Protein AF-A0A175VQJ8-F1 (afdb_monomer_lite)

Foldseek 3Di:
DADADADDDDDPDDPVVVVPDPDDCPPVCVPPDPPDDDDDDQQLDCVVCVVVVVVCCVVPVDPDDYGYGYPPRPVVVDDPVNVVVVVVVVVVVVVVD

Sequence (97 aa):
MLRSISESHIPVRTFADILSTGRTATKILVALIVETIVHRNAGGNIRHALRDILMLDRAFELNEIAIIHHTDCGTLTSTDLQIRTHIKARVNKAHRG

InterPro domains:
  IPR036874 Carbonic anhydrase superfamily [G3DSA:3.40.1050.10] (23-97)
  IPR036874 Carbonic anhydrase superfamily [SSF53056] (35-86)

Secondary structure (DSSP, 8-state):
--------------TTTTTS--SS-TTS-TTS---------GGG-HHHHHHHHHHHHHHH----------SS-HHHH--HHHHHHHHHHHHHHHTT-

Radius of gyration: 18.95 Å; chains: 1; bounding box: 48×32×52 Å

Structure (mmCIF, N/CA/C/O backbone):
data_AF-A0A175VQJ8-F1
#
_entry.id   AF-A0A175VQJ8-F1
#
loop_
_atom_site.group_PDB
_atom_site.id
_atom_site.type_symbol
_atom_site.label_atom_id
_atom_site.label_alt_id
_atom_site.label_comp_id
_atom_site.label_asym_id
_atom_site.label_entity_id
_atom_site.label_seq_id
_atom_site.pdbx_PDB_ins_code
_atom_site.Cartn_x
_atom_site.Cartn_y
_atom_site.Cartn_z
_atom_site.occupancy
_atom_site.B_iso_or_equiv
_atom_site.auth_seq_id
_atom_site.auth_comp_id
_atom_site.auth_asym_id
_atom_site.auth_atom_id
_atom_site.pdbx_PDB_model_num
ATOM 1 N N . MET A 1 1 ? -7.972 1.097 17.544 1.00 34.56 1 MET A N 1
ATOM 2 C CA . MET A 1 1 ? -7.619 -0.339 17.452 1.00 34.56 1 MET A CA 1
ATOM 3 C C . MET A 1 1 ? -7.551 -0.700 15.971 1.00 34.56 1 MET A C 1
ATOM 5 O O . MET A 1 1 ? -8.593 -0.812 15.350 1.00 34.56 1 MET A O 1
ATOM 9 N N . LEU A 1 2 ? -6.362 -0.771 15.360 1.00 34.62 2 LEU A N 1
ATOM 10 C CA . LEU A 1 2 ? -6.238 -1.056 13.920 1.00 34.62 2 LEU A CA 1
ATOM 11 C C . LEU A 1 2 ? -6.467 -2.554 13.672 1.00 34.62 2 LEU A C 1
ATOM 13 O O . LEU A 1 2 ? -5.632 -3.375 14.047 1.00 34.62 2 LEU A O 1
ATOM 17 N N . ARG A 1 3 ? -7.602 -2.916 13.066 1.00 35.38 3 ARG A N 1
ATOM 18 C CA . ARG A 1 3 ? -7.857 -4.272 12.562 1.00 35.38 3 ARG A CA 1
ATOM 19 C C . ARG A 1 3 ? -7.497 -4.309 11.076 1.00 35.38 3 ARG A C 1
ATOM 21 O O . ARG A 1 3 ? -8.143 -3.657 10.266 1.00 35.38 3 ARG A O 1
ATOM 28 N N . SER A 1 4 ? -6.446 -5.053 10.738 1.00 33.59 4 SER A N 1
ATOM 29 C CA . SER A 1 4 ? -6.100 -5.380 9.352 1.00 33.59 4 SER A CA 1
ATOM 30 C C . SER A 1 4 ? -7.044 -6.480 8.869 1.00 33.59 4 SER A C 1
ATOM 32 O O . SER A 1 4 ? -7.017 -7.587 9.407 1.00 33.59 4 SER A O 1
ATOM 34 N N . ILE A 1 5 ? -7.907 -6.168 7.903 1.00 45.00 5 ILE A N 1
ATOM 35 C CA . ILE A 1 5 ? -8.759 -7.149 7.222 1.00 45.00 5 ILE A CA 1
ATOM 36 C C . ILE A 1 5 ? -8.142 -7.363 5.838 1.00 45.00 5 ILE A C 1
ATOM 38 O O . ILE A 1 5 ? -8.305 -6.546 4.934 1.00 45.00 5 ILE A O 1
ATOM 42 N N . SER A 1 6 ? -7.362 -8.436 5.721 1.00 37.72 6 SER A N 1
ATOM 43 C CA . SER A 1 6 ? -6.854 -8.976 4.458 1.00 37.72 6 SER A CA 1
ATOM 44 C C . SER A 1 6 ? -7.937 -9.858 3.831 1.00 37.72 6 SER A C 1
ATOM 46 O O . SER A 1 6 ? -8.608 -10.586 4.553 1.00 37.72 6 SER A O 1
ATOM 48 N N . GLU A 1 7 ? -8.057 -9.812 2.502 1.00 38.12 7 GLU A N 1
ATOM 49 C CA . GLU A 1 7 ? -8.815 -10.742 1.643 1.00 38.12 7 GLU A CA 1
ATOM 50 C C . GLU A 1 7 ? -10.338 -10.555 1.543 1.00 38.12 7 GLU A C 1
ATOM 52 O O . GLU A 1 7 ? -11.141 -11.118 2.279 1.00 38.12 7 GLU A O 1
ATOM 57 N N . SER A 1 8 ? -10.763 -9.839 0.504 1.00 39.88 8 SER A N 1
ATOM 58 C CA . SER A 1 8 ? -11.647 -10.365 -0.552 1.00 39.88 8 SER A CA 1
ATOM 59 C C . SER A 1 8 ? -12.032 -9.220 -1.487 1.00 39.88 8 SER A C 1
ATOM 61 O O . SER A 1 8 ? -12.142 -8.066 -1.086 1.00 39.88 8 SER A O 1
ATOM 63 N N . HIS A 1 9 ? -12.166 -9.520 -2.773 1.00 43.66 9 HIS A N 1
ATOM 64 C CA . HIS A 1 9 ? -12.573 -8.559 -3.789 1.00 43.66 9 HIS A CA 1
ATOM 65 C C . HIS A 1 9 ? -13.979 -8.033 -3.466 1.00 43.66 9 HIS A C 1
ATOM 67 O O . HIS A 1 9 ? -14.965 -8.705 -3.757 1.00 43.66 9 HIS A O 1
ATOM 73 N N . ILE A 1 10 ? -14.083 -6.845 -2.866 1.00 51.12 10 ILE A N 1
ATOM 74 C CA . ILE A 1 10 ? -15.367 -6.173 -2.653 1.00 51.12 10 ILE A CA 1
ATOM 75 C C . ILE A 1 10 ? -15.660 -5.343 -3.912 1.00 51.12 10 ILE A C 1
ATOM 77 O O . ILE A 1 10 ? -15.022 -4.302 -4.109 1.00 51.12 10 ILE A O 1
ATOM 81 N N . PRO A 1 11 ? -16.589 -5.757 -4.796 1.00 45.44 11 PRO A N 1
ATOM 82 C CA . PRO A 1 11 ? -17.068 -4.869 -5.843 1.00 45.44 11 PRO A CA 1
ATOM 83 C C . PRO A 1 11 ? -17.766 -3.679 -5.177 1.00 45.44 11 PRO A C 1
ATOM 85 O O . PRO A 1 11 ? -18.725 -3.850 -4.424 1.00 45.44 11 PRO A O 1
ATOM 88 N N . VAL A 1 12 ? -17.275 -2.466 -5.440 1.00 45.53 12 VAL A N 1
ATOM 89 C CA . VAL A 1 12 ? -17.923 -1.230 -4.989 1.00 45.53 12 VAL A CA 1
ATOM 90 C C . VAL A 1 12 ? -19.229 -1.098 -5.763 1.00 45.53 12 VAL A C 1
ATOM 92 O O . VAL A 1 12 ? -19.225 -0.682 -6.919 1.00 45.53 12 VAL A O 1
ATOM 95 N N . ARG A 1 13 ? -20.341 -1.496 -5.145 1.00 42.72 13 ARG A N 1
ATOM 96 C CA . ARG A 1 13 ? -21.675 -1.206 -5.669 1.00 42.72 13 ARG A CA 1
ATOM 97 C C . ARG A 1 13 ? -21.950 0.275 -5.449 1.00 42.72 13 ARG A C 1
ATOM 99 O O . ARG A 1 13 ? -21.914 0.758 -4.319 1.00 42.72 13 ARG A O 1
ATOM 106 N N . THR A 1 14 ? -22.192 0.999 -6.532 1.00 40.78 14 THR A N 1
ATOM 107 C CA . THR A 1 14 ? -22.713 2.368 -6.490 1.00 40.78 14 THR A CA 1
ATOM 108 C C . THR A 1 14 ? -24.107 2.365 -5.854 1.00 40.78 1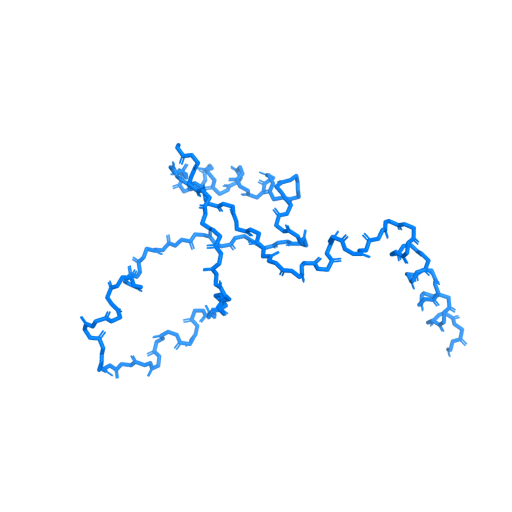4 THR A C 1
ATOM 110 O O . THR A 1 14 ? -24.844 1.391 -5.996 1.00 40.78 14 THR A O 1
ATOM 113 N N . PHE A 1 15 ? -24.486 3.461 -5.184 1.00 39.22 15 PHE A N 1
ATOM 114 C CA . PHE A 1 15 ? -25.764 3.643 -4.463 1.00 39.22 15 PHE A CA 1
ATOM 115 C C . PHE A 1 15 ? -27.013 3.183 -5.256 1.00 39.22 15 PHE A C 1
ATOM 117 O O . PHE A 1 15 ? -28.010 2.774 -4.670 1.00 39.22 15 PHE A O 1
ATOM 124 N N . ALA A 1 16 ? -26.945 3.199 -6.593 1.00 39.59 16 ALA A N 1
ATOM 125 C CA . ALA A 1 16 ? -28.014 2.783 -7.498 1.00 39.59 16 ALA A CA 1
ATOM 126 C C . ALA A 1 16 ? -28.287 1.262 -7.539 1.00 39.59 16 ALA A C 1
ATOM 128 O O . ALA A 1 16 ? -29.431 0.866 -7.753 1.00 39.59 16 ALA A O 1
ATOM 129 N N . ASP A 1 17 ? -27.296 0.396 -7.297 1.00 43.50 17 ASP A N 1
ATOM 130 C CA . ASP A 1 17 ? -27.475 -1.060 -7.459 1.00 43.50 17 ASP A CA 1
ATOM 131 C C . ASP A 1 17 ? -28.235 -1.701 -6.284 1.00 43.50 17 ASP A C 1
ATOM 133 O O . ASP A 1 17 ? -28.866 -2.748 -6.432 1.00 43.50 17 ASP A O 1
ATOM 137 N N . ILE A 1 18 ? -28.198 -1.059 -5.114 1.00 48.97 18 ILE A N 1
ATOM 138 C CA . ILE A 1 18 ? -28.687 -1.602 -3.837 1.00 48.97 18 ILE A CA 1
ATOM 139 C C . ILE A 1 18 ? -30.220 -1.526 -3.722 1.00 48.97 18 ILE A C 1
ATOM 141 O O . ILE A 1 18 ? -30.830 -2.365 -3.062 1.00 48.97 18 ILE A O 1
ATOM 145 N N . LEU A 1 19 ? -30.870 -0.581 -4.408 1.00 45.81 19 LEU A N 1
ATOM 146 C CA . LEU A 1 19 ? -32.326 -0.390 -4.328 1.00 45.81 19 LEU A CA 1
ATOM 147 C C . LEU A 1 19 ? -33.136 -1.389 -5.178 1.00 45.81 19 LEU A C 1
ATOM 149 O O . LEU A 1 19 ? -34.343 -1.514 -4.982 1.00 45.81 19 LEU A O 1
ATOM 153 N N . SER A 1 20 ? -32.501 -2.119 -6.103 1.00 50.78 20 SER A N 1
ATOM 154 C CA . SER A 1 20 ? -33.208 -2.982 -7.068 1.00 50.78 20 SER A CA 1
ATOM 155 C C . SER A 1 20 ? -33.451 -4.421 -6.591 1.00 50.78 20 SER A C 1
ATOM 157 O O . SER A 1 20 ? -34.378 -5.081 -7.057 1.00 50.78 20 SER A O 1
ATOM 159 N N . THR A 1 21 ? -32.676 -4.921 -5.627 1.00 54.75 21 THR A N 1
ATOM 160 C CA . THR A 1 21 ? -32.765 -6.310 -5.147 1.00 54.75 21 THR A CA 1
ATOM 161 C C . THR A 1 21 ? -33.596 -6.412 -3.870 1.00 54.75 21 THR A C 1
ATOM 163 O O . THR A 1 21 ? -33.111 -6.777 -2.800 1.00 54.75 21 THR A O 1
ATOM 166 N N . GLY A 1 22 ? -34.875 -6.060 -3.981 1.00 44.34 22 GLY A N 1
ATOM 167 C CA . GLY A 1 22 ? -35.865 -6.322 -2.946 1.00 44.34 22 GLY A CA 1
ATOM 168 C C . GLY A 1 22 ? -36.253 -7.802 -2.919 1.00 44.34 22 GLY A C 1
ATOM 169 O O . GLY A 1 22 ? -36.711 -8.331 -3.927 1.00 44.34 22 GLY A O 1
ATOM 170 N N . ARG A 1 23 ? -36.188 -8.402 -1.720 1.00 47.41 23 ARG A N 1
ATOM 171 C CA . ARG A 1 23 ? -36.690 -9.740 -1.326 1.00 47.41 23 ARG A CA 1
ATOM 172 C C . ARG A 1 23 ? -35.669 -10.876 -1.560 1.00 47.41 23 ARG A C 1
ATOM 174 O O . ARG A 1 23 ? -35.187 -11.050 -2.670 1.00 47.41 23 ARG A O 1
ATOM 181 N N . THR A 1 24 ? -35.412 -11.687 -0.516 1.00 45.34 24 THR A N 1
ATOM 182 C CA . THR A 1 24 ? -34.849 -13.079 -0.510 1.00 45.34 24 THR A CA 1
ATOM 183 C C . THR A 1 24 ? -33.493 -13.385 0.188 1.00 45.34 24 THR A C 1
ATOM 185 O O . THR A 1 24 ? -32.941 -14.446 -0.078 1.00 45.34 24 THR A O 1
ATOM 188 N N . ALA A 1 25 ? -32.929 -12.607 1.130 1.00 40.94 25 ALA A N 1
ATOM 189 C CA . ALA A 1 25 ? -31.705 -13.103 1.812 1.00 40.94 25 ALA A CA 1
ATOM 190 C C . ALA A 1 25 ? -31.451 -12.630 3.254 1.00 40.94 25 ALA A C 1
ATOM 192 O O . ALA A 1 25 ? -30.447 -11.991 3.550 1.00 40.94 25 ALA A O 1
ATOM 193 N N . THR A 1 26 ? -32.278 -13.081 4.196 1.00 40.91 26 THR A N 1
ATOM 194 C CA . THR A 1 26 ? -32.139 -12.913 5.661 1.00 40.91 26 THR A CA 1
ATOM 195 C C . THR A 1 26 ? -30.860 -13.545 6.275 1.00 40.91 26 THR A C 1
ATOM 197 O O . THR A 1 26 ? -30.702 -13.569 7.488 1.00 40.91 26 THR A O 1
ATOM 200 N N . LYS A 1 27 ? -29.915 -14.047 5.463 1.00 32.94 27 LYS A N 1
ATOM 201 C CA . LYS A 1 27 ? -28.577 -14.532 5.878 1.00 32.94 27 LYS A CA 1
ATOM 202 C C . LYS A 1 27 ? -27.409 -13.743 5.268 1.00 32.94 27 LYS A C 1
ATOM 204 O O . LYS A 1 27 ? -26.292 -13.848 5.761 1.00 32.94 27 LYS A O 1
ATOM 209 N N . ILE A 1 28 ? -27.669 -12.871 4.291 1.00 41.62 28 ILE A N 1
ATOM 210 C CA . ILE A 1 28 ? -26.761 -11.793 3.857 1.00 41.62 28 ILE A CA 1
ATOM 211 C C . ILE A 1 28 ? -27.060 -10.583 4.759 1.00 41.62 28 ILE A C 1
ATOM 213 O O . ILE A 1 28 ? -27.430 -9.504 4.320 1.00 41.62 28 ILE A O 1
ATOM 217 N N . LEU A 1 29 ? -27.031 -10.816 6.071 1.00 32.69 29 LEU A N 1
ATOM 218 C CA . LEU A 1 29 ? -27.510 -9.875 7.084 1.00 32.69 29 LEU A CA 1
ATOM 219 C C . LEU A 1 29 ? -26.343 -9.167 7.801 1.00 32.69 29 LEU A C 1
ATOM 221 O O . LEU A 1 29 ? -26.563 -8.229 8.546 1.00 32.69 29 LE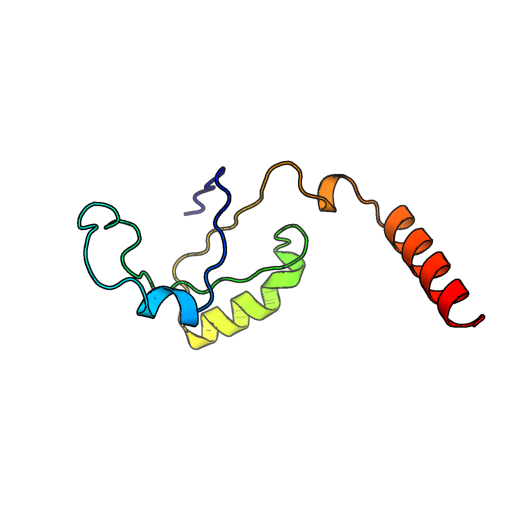U A O 1
ATOM 225 N N . VAL A 1 30 ? -25.085 -9.546 7.536 1.00 35.53 30 VAL A N 1
ATOM 226 C CA . VAL A 1 30 ? -23.891 -8.810 8.020 1.00 35.53 30 VAL A CA 1
ATOM 227 C C . VAL A 1 30 ? -23.474 -7.690 7.048 1.00 35.53 30 VAL A C 1
ATOM 229 O O . VAL A 1 30 ? -22.711 -6.804 7.404 1.00 35.53 30 VAL A O 1
ATOM 232 N N . ALA A 1 31 ? -24.056 -7.664 5.845 1.00 43.94 31 ALA A N 1
ATOM 233 C CA . ALA A 1 31 ? -24.016 -6.521 4.930 1.00 43.94 31 ALA A CA 1
ATOM 234 C C . ALA A 1 31 ? -25.214 -5.567 5.138 1.00 43.94 31 ALA A C 1
ATOM 236 O O . ALA A 1 31 ? -25.579 -4.812 4.237 1.00 43.94 31 ALA A O 1
ATOM 237 N N . LEU A 1 32 ? -25.856 -5.620 6.312 1.00 41.84 32 LEU A N 1
ATOM 238 C CA . LEU A 1 32 ? -26.788 -4.591 6.761 1.00 41.84 32 LEU A CA 1
ATOM 239 C C . LEU A 1 32 ? -25.998 -3.301 6.997 1.00 41.84 32 LEU A C 1
ATOM 241 O O . LEU A 1 32 ? -25.366 -3.154 8.034 1.00 41.84 32 LEU A O 1
ATOM 245 N N . ILE A 1 33 ? -26.010 -2.420 5.998 1.00 42.78 33 ILE A N 1
ATOM 246 C CA . ILE A 1 33 ? -25.951 -0.955 6.102 1.00 42.78 33 ILE A CA 1
ATOM 247 C C . ILE A 1 33 ? -25.304 -0.449 7.405 1.00 42.78 33 ILE A C 1
ATOM 249 O O . ILE A 1 33 ? -25.968 0.099 8.280 1.00 42.78 33 ILE A O 1
ATOM 253 N N . VAL A 1 34 ? -23.988 -0.598 7.524 1.00 51.50 34 VAL A N 1
ATOM 254 C CA . VAL A 1 34 ? -23.221 0.452 8.188 1.00 51.50 34 VAL A CA 1
ATOM 255 C C . VAL A 1 34 ? -22.913 1.417 7.058 1.00 51.50 34 VAL A C 1
ATOM 257 O O . VAL A 1 34 ? -22.204 1.049 6.118 1.00 51.50 34 VAL A O 1
ATOM 260 N N . GLU A 1 35 ? -23.528 2.598 7.068 1.00 67.31 35 GLU A N 1
ATOM 261 C CA . GLU A 1 35 ? -23.143 3.670 6.154 1.00 67.31 35 GLU A CA 1
ATOM 262 C C . GLU A 1 35 ? -21.668 3.982 6.422 1.00 67.31 35 GLU A C 1
ATOM 264 O O . GLU A 1 35 ? -21.317 4.643 7.394 1.00 67.31 35 GLU A O 1
ATOM 269 N N . THR A 1 36 ? -20.781 3.409 5.611 1.00 78.69 36 THR A N 1
ATOM 270 C CA . THR A 1 36 ? -19.339 3.606 5.726 1.00 78.69 36 THR A CA 1
ATOM 271 C C . THR A 1 36 ? -18.875 4.510 4.607 1.00 78.69 36 THR A C 1
ATOM 273 O O . THR A 1 36 ? -19.297 4.390 3.454 1.00 78.69 36 THR A O 1
ATOM 276 N N . ILE A 1 37 ? -17.944 5.394 4.933 1.00 86.19 37 ILE A N 1
ATOM 277 C CA . ILE A 1 37 ? -17.300 6.230 3.935 1.00 86.19 37 ILE A CA 1
ATOM 278 C C . ILE A 1 37 ? -16.197 5.405 3.274 1.00 86.19 37 ILE A C 1
ATOM 280 O O . ILE A 1 37 ? -15.332 4.850 3.950 1.00 86.19 37 ILE A O 1
ATOM 284 N N . VAL A 1 38 ? -16.239 5.295 1.945 1.00 91.06 38 VAL A N 1
ATOM 285 C CA . VAL A 1 38 ? -15.252 4.535 1.167 1.00 91.06 38 VAL A CA 1
ATOM 286 C C . VAL A 1 38 ? -14.349 5.503 0.413 1.00 91.06 38 VAL A C 1
ATOM 288 O O . VAL A 1 38 ? -14.773 6.144 -0.547 1.00 91.06 38 VAL A O 1
ATOM 291 N N . HIS A 1 39 ? -13.080 5.574 0.821 1.00 90.12 39 HIS A N 1
ATOM 292 C CA . HIS A 1 39 ? -12.037 6.315 0.106 1.00 90.12 39 HIS A CA 1
ATOM 293 C C . HIS A 1 39 ? -11.184 5.364 -0.737 1.00 90.12 39 HIS A C 1
ATOM 295 O O . HIS A 1 39 ? -10.792 4.294 -0.268 1.00 90.12 39 HIS A O 1
ATOM 301 N N . ARG A 1 40 ? -10.898 5.730 -1.994 1.00 94.44 40 ARG A N 1
ATOM 302 C CA . ARG A 1 40 ? -10.082 4.918 -2.910 1.00 94.44 40 ARG A CA 1
ATOM 303 C C . ARG A 1 40 ? -9.021 5.769 -3.588 1.00 94.44 40 ARG A C 1
ATOM 305 O O . ARG A 1 40 ? -9.325 6.788 -4.199 1.00 94.44 40 ARG A O 1
ATOM 312 N N . ASN A 1 41 ? -7.784 5.290 -3.559 1.00 94.06 41 ASN A N 1
ATOM 313 C CA . ASN A 1 41 ? -6.685 5.823 -4.354 1.00 94.06 41 ASN A CA 1
ATOM 314 C C . ASN A 1 41 ? -5.747 4.687 -4.800 1.00 94.06 41 ASN A C 1
ATOM 316 O O . ASN A 1 41 ? -5.925 3.529 -4.410 1.00 94.06 41 ASN A O 1
ATOM 320 N N . ALA A 1 42 ? -4.762 5.010 -5.640 1.00 94.12 42 ALA A N 1
ATOM 321 C CA . ALA A 1 42 ? -3.792 4.032 -6.119 1.00 94.12 42 ALA A CA 1
ATOM 322 C C . ALA A 1 42 ? -3.031 3.390 -4.942 1.00 94.12 42 ALA A C 1
ATOM 324 O O . ALA A 1 42 ? -2.321 4.069 -4.199 1.00 94.12 42 ALA A O 1
ATOM 325 N N . GLY A 1 43 ? -3.195 2.074 -4.787 1.00 92.88 43 GLY A N 1
ATOM 326 C CA . GLY A 1 43 ? -2.525 1.273 -3.761 1.00 92.88 43 GLY A CA 1
ATOM 327 C C . GLY A 1 43 ? -3.101 1.390 -2.346 1.00 92.88 43 GLY A C 1
ATOM 328 O O . GLY A 1 43 ? -2.539 0.789 -1.436 1.00 92.88 43 GLY A O 1
ATOM 329 N N . GLY A 1 44 ? -4.186 2.141 -2.120 1.00 92.38 44 GLY A N 1
ATOM 330 C CA . GLY A 1 44 ? -4.685 2.406 -0.760 1.00 92.38 44 GLY A CA 1
ATOM 331 C C . GLY A 1 44 ? -3.696 3.231 0.077 1.00 92.38 44 GLY A C 1
ATOM 332 O O . GLY A 1 44 ? -3.539 3.017 1.277 1.00 92.38 44 GLY A O 1
ATOM 333 N N . ASN A 1 45 ? -2.969 4.147 -0.564 1.00 93.62 45 ASN A N 1
ATOM 334 C CA . ASN A 1 45 ? -1.920 4.951 0.044 1.00 93.62 45 ASN A CA 1
ATOM 335 C C . ASN A 1 45 ? -2.497 6.041 0.966 1.00 93.62 45 ASN A C 1
ATOM 337 O O . ASN A 1 45 ? -3.065 7.040 0.516 1.00 93.62 45 ASN A O 1
ATOM 341 N N . ILE A 1 46 ? -2.268 5.881 2.270 1.00 93.62 46 ILE A N 1
ATOM 342 C CA . ILE A 1 46 ? -2.755 6.780 3.328 1.00 93.62 46 ILE A CA 1
ATOM 343 C C . ILE A 1 46 ? -2.269 8.220 3.129 1.00 93.62 46 ILE A C 1
ATOM 345 O O . ILE A 1 46 ? -3.019 9.158 3.387 1.00 93.62 46 ILE A O 1
ATOM 349 N N . ARG A 1 47 ? -1.046 8.432 2.615 1.00 94.94 47 ARG A N 1
ATOM 350 C CA . ARG A 1 47 ? -0.501 9.791 2.426 1.00 94.94 47 ARG A CA 1
ATOM 351 C C . ARG A 1 47 ? -1.346 10.614 1.458 1.00 94.94 47 ARG A C 1
ATOM 353 O O . ARG A 1 47 ? -1.492 11.815 1.652 1.00 94.94 47 ARG A O 1
ATOM 360 N N . HIS A 1 48 ? -1.913 9.969 0.441 1.00 94.88 48 HIS A N 1
ATOM 361 C CA . HIS A 1 48 ? -2.793 10.619 -0.528 1.00 94.88 48 HIS A CA 1
ATOM 362 C C . HIS A 1 48 ? -4.245 10.721 -0.041 1.00 94.88 48 HIS A C 1
ATOM 364 O O . HIS A 1 48 ? -4.979 11.557 -0.551 1.00 94.88 48 HIS A O 1
ATOM 370 N N . ALA A 1 49 ? -4.654 9.911 0.943 1.00 94.50 49 ALA A N 1
ATOM 371 C CA . ALA A 1 49 ? -5.997 9.944 1.531 1.00 94.50 49 ALA A CA 1
ATOM 372 C C . ALA A 1 49 ? -6.117 10.869 2.755 1.00 94.50 49 ALA A C 1
ATOM 374 O O . ALA A 1 49 ? -7.225 11.245 3.120 1.00 94.50 49 ALA A O 1
ATOM 375 N N . LEU A 1 50 ? -5.005 11.246 3.399 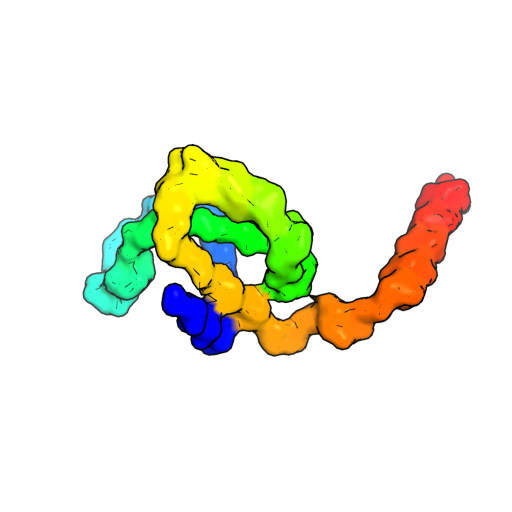1.00 95.69 50 LEU A N 1
ATOM 376 C CA . LEU A 1 50 ? -5.016 11.924 4.702 1.00 95.69 50 LEU A CA 1
ATOM 377 C C . LEU A 1 50 ? -5.859 13.205 4.722 1.00 95.69 50 LEU A C 1
ATOM 379 O O . LEU A 1 50 ? -6.608 13.425 5.667 1.00 95.69 50 LEU A O 1
ATOM 383 N N . ARG A 1 51 ? -5.752 14.043 3.684 1.00 95.50 51 ARG A N 1
ATOM 384 C CA . ARG A 1 51 ? -6.551 15.274 3.588 1.00 95.50 51 ARG A CA 1
ATOM 385 C C . ARG A 1 51 ? -8.043 14.963 3.643 1.00 95.50 51 ARG A C 1
ATOM 387 O O . ARG A 1 51 ? -8.769 15.620 4.377 1.00 95.50 51 ARG A O 1
ATOM 394 N N . ASP A 1 52 ? -8.467 13.964 2.886 1.00 92.44 52 ASP A N 1
ATOM 395 C CA . ASP A 1 52 ? -9.874 13.613 2.761 1.00 92.44 52 ASP A CA 1
ATOM 396 C C . ASP A 1 52 ? -10.369 12.965 4.056 1.00 92.44 52 ASP A C 1
ATOM 398 O O . ASP A 1 52 ? -11.428 13.337 4.544 1.00 92.44 52 ASP A O 1
ATOM 402 N N . ILE A 1 53 ? -9.560 12.104 4.685 1.00 92.12 53 ILE A N 1
ATOM 403 C CA . ILE A 1 53 ? -9.849 11.544 6.015 1.00 92.12 53 ILE A CA 1
ATOM 404 C C . ILE A 1 53 ? -10.079 12.660 7.042 1.00 92.12 53 ILE A C 1
ATOM 406 O O . ILE A 1 53 ? -11.071 12.612 7.755 1.00 92.12 53 ILE A O 1
ATOM 410 N N . LEU A 1 54 ? -9.217 13.682 7.098 1.00 94.88 54 LEU A N 1
ATOM 411 C CA . LEU A 1 54 ? -9.365 14.792 8.053 1.00 94.88 54 LEU A CA 1
ATOM 412 C C . LEU A 1 54 ? -10.604 15.655 7.779 1.00 94.88 54 LEU A C 1
ATOM 414 O O . LEU A 1 54 ? -11.230 16.155 8.712 1.00 94.88 54 LEU A O 1
ATOM 418 N N . MET A 1 55 ? -10.966 15.847 6.507 1.00 90.62 55 MET A N 1
ATOM 419 C CA . MET A 1 55 ? -12.202 16.551 6.152 1.00 90.62 55 MET A CA 1
ATOM 420 C C . MET A 1 55 ? -13.439 15.748 6.564 1.00 90.62 55 MET A C 1
ATOM 422 O O . MET A 1 55 ? -14.393 16.320 7.086 1.00 90.62 55 MET A O 1
ATOM 426 N N . LEU A 1 56 ? -13.412 14.431 6.354 1.00 88.88 56 LEU A N 1
ATOM 427 C CA . LEU A 1 56 ? -14.495 13.526 6.726 1.00 88.88 56 LEU A CA 1
ATOM 428 C C . LEU A 1 56 ? -14.622 13.390 8.242 1.00 88.88 56 LEU A C 1
ATOM 430 O O . LEU A 1 56 ? -15.730 13.445 8.752 1.00 88.88 56 LEU A O 1
ATOM 434 N N . ASP A 1 57 ? -13.509 13.291 8.962 1.00 91.00 57 ASP A N 1
ATOM 435 C CA . ASP A 1 57 ? -13.496 13.257 10.424 1.00 91.00 57 ASP A CA 1
ATOM 436 C C . ASP A 1 57 ? -14.116 14.521 11.020 1.00 91.00 57 ASP A C 1
ATOM 438 O O . ASP A 1 57 ? -14.983 14.452 11.883 1.00 91.00 57 ASP A O 1
ATOM 442 N N . ARG A 1 58 ? -13.785 15.6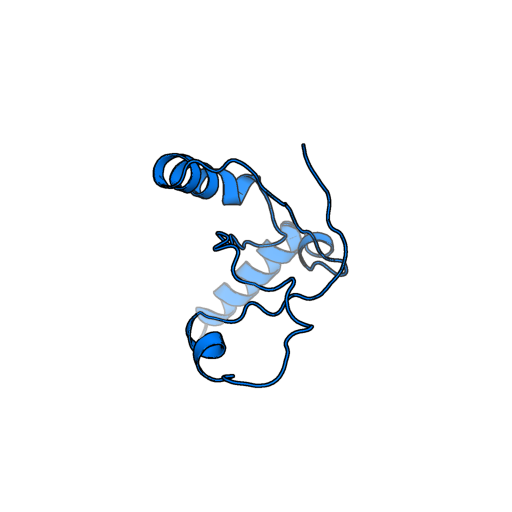95 10.470 1.00 91.56 58 ARG A N 1
ATOM 443 C CA . ARG A 1 58 ? -14.417 16.942 10.908 1.00 91.56 58 ARG A CA 1
ATOM 444 C C . ARG A 1 58 ? -15.919 17.014 10.597 1.00 91.56 58 ARG A C 1
ATOM 446 O O . ARG A 1 58 ? -16.634 17.715 11.307 1.00 91.56 58 ARG A O 1
ATOM 453 N N . ALA A 1 59 ? -16.384 16.365 9.532 1.00 88.44 59 ALA A N 1
ATOM 454 C CA . ALA A 1 59 ? -17.786 16.404 9.115 1.00 88.44 59 ALA A CA 1
ATOM 455 C C . ALA A 1 59 ? -18.655 15.317 9.774 1.00 88.44 59 ALA A C 1
ATOM 457 O O . ALA A 1 59 ? -19.847 15.544 9.971 1.00 88.44 59 ALA A O 1
ATOM 458 N N . PHE A 1 60 ? -18.074 14.156 10.083 1.00 88.75 60 PHE A N 1
ATOM 459 C CA . PHE A 1 60 ? -18.794 12.941 10.478 1.00 88.75 60 PHE A CA 1
ATOM 460 C C . PHE A 1 60 ? -18.288 12.298 11.777 1.00 88.75 60 PHE A C 1
ATOM 462 O O . PHE A 1 60 ? -18.862 11.294 12.184 1.00 88.75 60 PHE A O 1
ATOM 469 N N . GLU A 1 61 ? -17.242 12.842 12.408 1.00 89.56 61 GLU A N 1
ATOM 470 C CA . GLU A 1 61 ? -16.628 12.322 13.641 1.00 89.56 61 GLU A CA 1
ATOM 471 C C . GLU A 1 61 ? -16.252 10.833 13.506 1.00 89.56 61 GLU A C 1
ATOM 473 O O . GLU A 1 61 ? -16.884 9.933 14.069 1.00 89.56 61 GLU A O 1
ATOM 478 N N . LEU A 1 62 ? -15.225 10.551 12.695 1.00 86.69 62 LEU A N 1
ATOM 479 C CA . LEU A 1 62 ? -14.839 9.184 12.349 1.00 86.69 62 LEU A CA 1
ATOM 480 C C . LEU A 1 62 ? -14.218 8.475 13.561 1.00 86.69 62 LEU A C 1
ATOM 482 O O . LEU A 1 62 ? -13.077 8.720 13.940 1.00 86.69 62 LEU A O 1
ATOM 486 N N . ASN A 1 63 ? -14.941 7.510 14.124 1.00 90.69 63 ASN A N 1
ATOM 487 C CA . ASN A 1 63 ? -14.461 6.735 15.275 1.00 90.69 63 ASN A CA 1
ATOM 488 C C . ASN A 1 63 ? -13.529 5.576 14.889 1.00 90.69 63 ASN A C 1
ATOM 490 O O . ASN A 1 63 ? -12.694 5.141 15.685 1.00 90.69 63 ASN A O 1
ATOM 494 N N . GLU A 1 64 ? -13.668 5.058 13.667 1.00 90.62 64 GLU A N 1
ATOM 495 C CA . GLU A 1 64 ? -12.914 3.905 13.182 1.00 90.62 64 GLU A CA 1
ATOM 496 C C . GLU A 1 64 ? -12.506 4.084 11.718 1.00 90.62 64 GLU A C 1
ATOM 498 O O . GLU A 1 64 ? -13.258 4.606 10.896 1.00 90.62 64 GLU A O 1
ATOM 503 N N . ILE A 1 65 ? -11.296 3.624 11.389 1.00 90.31 65 ILE A N 1
ATOM 504 C CA . ILE A 1 65 ? -10.756 3.614 10.027 1.00 90.31 65 ILE A CA 1
ATOM 505 C C . ILE A 1 65 ? -10.186 2.223 9.753 1.00 90.31 65 ILE A C 1
ATOM 507 O O . ILE A 1 65 ? -9.335 1.733 10.501 1.00 90.31 65 ILE A O 1
ATOM 511 N N . ALA A 1 66 ? -10.618 1.611 8.652 1.00 91.56 66 ALA A N 1
ATOM 512 C CA . ALA A 1 66 ? -10.041 0.384 8.117 1.00 91.56 66 ALA A CA 1
ATOM 513 C C . ALA A 1 66 ? -9.225 0.695 6.853 1.00 91.56 66 ALA A C 1
ATOM 515 O O . ALA A 1 66 ? -9.698 1.386 5.952 1.00 91.56 66 ALA A O 1
ATOM 516 N N . ILE A 1 67 ? -8.000 0.170 6.779 1.00 91.56 67 ILE A N 1
ATOM 517 C CA . ILE A 1 67 ? -7.135 0.277 5.597 1.00 91.56 67 ILE A CA 1
ATOM 518 C C . ILE A 1 67 ? -7.050 -1.106 4.964 1.00 91.56 67 ILE A C 1
ATOM 520 O O . ILE A 1 67 ? -6.610 -2.057 5.610 1.00 91.56 67 ILE A O 1
ATOM 524 N N . ILE A 1 68 ? -7.475 -1.208 3.705 1.00 91.12 68 ILE A N 1
ATOM 525 C CA . ILE A 1 68 ? -7.537 -2.473 2.972 1.00 91.12 68 ILE A CA 1
ATOM 526 C C . ILE A 1 68 ? -6.591 -2.386 1.776 1.00 91.12 68 ILE A C 1
ATOM 528 O O . ILE A 1 68 ? -6.841 -1.656 0.815 1.00 91.12 68 ILE A O 1
ATOM 532 N N . HIS A 1 69 ? -5.510 -3.159 1.836 1.00 92.56 69 HIS A N 1
ATOM 533 C CA . HIS A 1 69 ? -4.684 -3.469 0.674 1.00 92.56 69 HIS A CA 1
ATOM 534 C C . HIS A 1 69 ? -5.143 -4.791 0.058 1.00 92.56 69 HIS A C 1
ATOM 536 O O . HIS A 1 69 ? -5.776 -5.615 0.716 1.00 92.56 69 HIS A O 1
ATOM 542 N N . HIS A 1 70 ? -4.805 -4.998 -1.210 1.00 91.69 70 HIS A N 1
ATOM 543 C CA . HIS A 1 70 ? -5.077 -6.249 -1.902 1.00 91.69 70 HIS A CA 1
ATOM 544 C C . HIS A 1 70 ? -3.783 -6.860 -2.438 1.00 91.69 70 HIS A C 1
ATOM 546 O O . HIS A 1 70 ? -2.805 -6.157 -2.707 1.00 91.69 70 HIS A O 1
ATOM 552 N N . THR A 1 71 ? -3.786 -8.182 -2.587 1.00 93.94 71 THR A N 1
ATOM 553 C CA . THR A 1 71 ? -2.746 -8.912 -3.315 1.00 93.94 71 THR A CA 1
ATOM 554 C C . THR A 1 71 ? -2.786 -8.549 -4.801 1.00 93.94 71 THR A C 1
ATOM 556 O O . THR A 1 71 ? -3.784 -8.017 -5.286 1.00 93.94 71 THR A O 1
ATOM 559 N N . ASP A 1 72 ? -1.685 -8.787 -5.520 1.00 93.62 72 ASP A N 1
ATOM 560 C CA . ASP A 1 72 ? -1.542 -8.413 -6.939 1.00 93.62 72 ASP A CA 1
ATOM 561 C C . ASP A 1 72 ? -1.805 -6.913 -7.206 1.00 93.62 72 ASP A C 1
ATOM 563 O O . ASP A 1 72 ? -2.436 -6.494 -8.176 1.00 93.62 72 ASP A O 1
ATOM 567 N N . CYS A 1 73 ? -1.361 -6.054 -6.280 1.00 92.94 73 CYS A N 1
ATOM 568 C CA . CYS A 1 73 ? -1.531 -4.617 -6.434 1.00 92.94 73 CYS A CA 1
ATOM 569 C C . CYS A 1 73 ? -0.535 -4.046 -7.446 1.00 92.94 73 CYS A C 1
ATOM 571 O O . CYS A 1 73 ? 0.677 -4.104 -7.241 1.00 92.94 73 CYS A O 1
ATOM 573 N N . GLY A 1 74 ? -1.044 -3.400 -8.501 1.00 92.56 74 GLY A N 1
ATOM 574 C CA . GLY A 1 74 ? -0.215 -2.789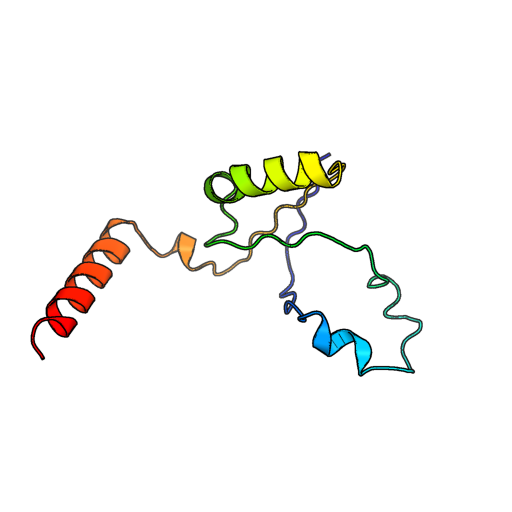 -9.546 1.00 92.56 74 GLY A CA 1
ATOM 575 C C . GLY A 1 74 ? 0.758 -1.710 -9.046 1.00 92.56 74 GLY A C 1
ATOM 576 O O . GLY A 1 74 ? 1.748 -1.421 -9.718 1.00 92.56 74 GLY A O 1
ATOM 577 N N . THR A 1 75 ? 0.538 -1.135 -7.855 1.00 93.81 75 THR A N 1
ATOM 578 C CA . THR A 1 75 ? 1.492 -0.195 -7.237 1.00 93.81 75 THR A CA 1
ATOM 579 C C . THR A 1 75 ? 2.712 -0.883 -6.626 1.00 93.81 75 THR A C 1
ATOM 581 O O . THR A 1 75 ? 3.686 -0.203 -6.330 1.00 93.81 75 THR A O 1
ATOM 584 N N . LEU A 1 76 ? 2.683 -2.206 -6.433 1.00 93.94 76 LEU A N 1
ATOM 585 C CA . LEU A 1 76 ? 3.838 -2.985 -5.970 1.00 93.94 76 LEU A CA 1
ATOM 586 C C . LEU A 1 76 ? 4.779 -3.371 -7.120 1.00 93.94 76 LEU A C 1
ATOM 588 O O . LEU A 1 76 ? 5.946 -3.664 -6.881 1.00 93.94 76 LEU A O 1
ATOM 592 N N . THR A 1 77 ? 4.291 -3.360 -8.363 1.00 93.75 77 THR A N 1
ATOM 593 C CA . THR A 1 77 ? 5.045 -3.769 -9.562 1.00 93.75 77 THR A CA 1
ATOM 594 C C . THR A 1 77 ? 5.447 -2.599 -10.462 1.00 93.75 77 THR A C 1
ATOM 596 O O . THR A 1 77 ? 6.202 -2.788 -11.415 1.00 93.75 77 THR A O 1
ATOM 599 N N . SER A 1 78 ? 4.980 -1.385 -10.158 1.00 89.75 78 SER A N 1
ATOM 600 C CA . SER A 1 78 ? 5.257 -0.175 -10.936 1.00 89.75 78 SER A CA 1
ATOM 601 C C . SER A 1 78 ? 6.216 0.754 -10.197 1.00 89.75 78 SER A C 1
ATOM 603 O O . SER A 1 78 ? 5.898 1.257 -9.123 1.00 89.75 78 SER A O 1
ATOM 605 N N . THR A 1 79 ? 7.371 1.042 -10.794 1.00 94.81 79 THR A N 1
ATOM 606 C CA . THR A 1 79 ? 8.309 2.054 -10.283 1.00 94.81 79 THR A CA 1
ATOM 607 C C . THR A 1 79 ? 7.993 3.448 -10.820 1.00 94.81 79 THR A C 1
ATOM 609 O O . THR A 1 79 ? 7.496 3.607 -11.940 1.00 94.81 79 THR A O 1
ATOM 612 N N . ASP A 1 80 ? 8.389 4.482 -10.076 1.00 94.44 80 ASP A N 1
ATOM 613 C CA . ASP A 1 80 ? 8.305 5.878 -10.525 1.00 94.44 80 ASP A CA 1
ATOM 614 C C . ASP A 1 80 ? 8.967 6.096 -11.891 1.00 94.44 80 ASP A C 1
ATOM 616 O O . ASP A 1 80 ? 8.449 6.839 -12.728 1.00 94.44 80 ASP A O 1
ATOM 620 N N . LEU A 1 81 ? 10.106 5.441 -12.145 1.00 96.31 81 LEU A N 1
ATOM 621 C CA . LEU A 1 81 ? 10.810 5.541 -13.422 1.00 96.31 81 LEU A CA 1
ATOM 622 C C . LEU A 1 81 ? 9.985 4.938 -14.566 1.00 96.31 81 LEU A C 1
ATOM 624 O O . LEU A 1 81 ? 9.847 5.574 -15.612 1.00 96.31 81 LEU A O 1
ATOM 628 N N . GLN A 1 82 ? 9.414 3.746 -14.373 1.00 95.50 82 GLN A N 1
ATOM 629 C CA . GLN A 1 82 ? 8.562 3.098 -15.377 1.00 95.50 82 GLN A CA 1
ATOM 630 C C . GLN A 1 82 ? 7.325 3.947 -15.681 1.00 95.50 82 GLN A C 1
ATOM 632 O O . GLN A 1 82 ? 7.020 4.185 -16.851 1.00 95.50 82 GLN A O 1
ATOM 637 N N . ILE A 1 83 ? 6.665 4.477 -14.645 1.00 94.88 83 ILE A N 1
ATOM 638 C CA . ILE A 1 83 ? 5.495 5.349 -14.798 1.00 94.88 83 ILE A CA 1
ATOM 639 C C . ILE A 1 83 ? 5.872 6.614 -15.579 1.00 94.88 83 ILE A C 1
ATOM 641 O O . ILE A 1 83 ? 5.216 6.948 -16.569 1.00 94.88 83 ILE A O 1
ATOM 645 N N . ARG A 1 84 ? 6.959 7.299 -15.198 1.00 96.00 84 ARG A N 1
ATOM 646 C CA . ARG A 1 84 ? 7.430 8.515 -15.888 1.00 96.00 84 ARG A CA 1
ATOM 647 C C . ARG A 1 84 ? 7.782 8.249 -17.349 1.00 96.00 84 ARG A C 1
ATOM 649 O O . ARG A 1 84 ? 7.388 9.034 -18.213 1.00 96.00 84 ARG A O 1
ATOM 656 N N . THR A 1 85 ? 8.500 7.165 -17.633 1.00 95.94 85 THR A N 1
ATOM 657 C CA . THR A 1 85 ? 8.869 6.766 -19.001 1.00 95.94 85 THR A CA 1
ATOM 658 C C . THR A 1 85 ? 7.627 6.491 -19.844 1.00 95.94 85 THR A C 1
ATOM 660 O O . THR A 1 85 ? 7.508 7.017 -20.952 1.00 95.94 85 THR A O 1
ATOM 663 N N . HIS A 1 86 ? 6.660 5.754 -19.295 1.00 93.69 86 HIS A N 1
ATOM 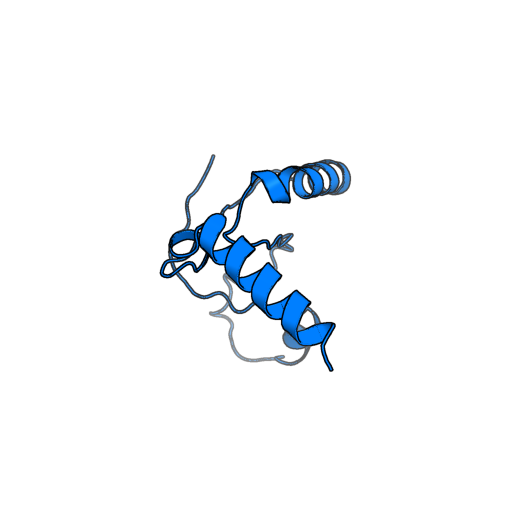664 C CA . HIS A 1 86 ? 5.402 5.458 -19.972 1.00 93.69 86 HIS A CA 1
ATOM 665 C C . HIS A 1 86 ? 4.581 6.727 -20.263 1.00 93.69 86 HIS A C 1
ATOM 667 O O . HIS A 1 86 ? 4.091 6.903 -21.381 1.00 93.69 86 HIS A O 1
ATOM 673 N N . ILE A 1 87 ? 4.479 7.653 -19.302 1.00 95.06 87 ILE A N 1
ATOM 674 C CA . ILE A 1 87 ? 3.780 8.934 -19.496 1.00 95.06 87 ILE A CA 1
ATOM 675 C C . ILE A 1 87 ? 4.461 9.766 -20.591 1.00 95.06 87 ILE A C 1
ATOM 677 O O . ILE A 1 87 ? 3.781 10.221 -21.511 1.00 95.06 87 ILE A O 1
ATOM 681 N N . LYS A 1 88 ? 5.792 9.926 -20.550 1.00 94.94 88 LYS A N 1
ATOM 682 C CA . LYS A 1 88 ? 6.539 10.683 -21.573 1.00 94.94 88 LYS A CA 1
ATOM 683 C C . LYS A 1 88 ? 6.337 10.102 -22.975 1.00 94.94 88 LYS A C 1
ATOM 685 O O . LYS A 1 88 ? 6.081 10.854 -23.912 1.00 94.94 88 LYS A O 1
ATOM 690 N N . ALA A 1 89 ? 6.402 8.777 -23.119 1.00 94.12 89 ALA A N 1
ATOM 691 C CA . ALA A 1 89 ? 6.176 8.112 -24.401 1.00 94.12 89 ALA A CA 1
ATOM 692 C C . ALA A 1 89 ? 4.755 8.360 -24.943 1.00 94.12 89 ALA A C 1
ATOM 694 O O . ALA A 1 89 ? 4.592 8.670 -26.125 1.00 94.12 89 ALA A O 1
ATOM 695 N N . ARG A 1 90 ? 3.729 8.291 -24.079 1.00 93.25 90 ARG A N 1
ATOM 696 C CA . ARG A 1 90 ? 2.327 8.549 -24.458 1.00 93.25 90 ARG A CA 1
ATOM 697 C C . ARG A 1 90 ? 2.083 9.998 -24.870 1.00 93.25 90 ARG A C 1
ATOM 699 O O . ARG A 1 90 ? 1.464 10.232 -25.904 1.00 93.25 90 ARG A O 1
ATOM 706 N N . VAL A 1 91 ? 2.577 10.957 -24.087 1.00 93.50 91 VAL A N 1
ATOM 707 C CA . VAL A 1 91 ? 2.399 12.392 -24.363 1.00 93.50 91 VAL A CA 1
ATOM 708 C C . VAL A 1 91 ? 3.105 12.789 -25.661 1.00 93.50 91 VAL A C 1
ATOM 710 O O . VAL A 1 91 ? 2.497 13.456 -26.495 1.00 93.50 91 VAL A O 1
ATOM 713 N N . ASN A 1 92 ? 4.335 12.311 -25.888 1.00 85.56 92 ASN A N 1
ATOM 714 C CA . ASN A 1 92 ? 5.077 12.580 -27.125 1.00 85.56 92 ASN A CA 1
ATOM 715 C C . ASN A 1 92 ? 4.378 12.024 -28.372 1.00 85.56 92 ASN A C 1
ATOM 717 O O . ASN A 1 92 ? 4.466 12.632 -29.434 1.00 85.56 92 ASN A O 1
ATOM 721 N N . LYS A 1 93 ? 3.686 10.883 -28.257 1.00 82.50 93 LYS A N 1
ATOM 722 C CA . LYS A 1 93 ? 2.891 10.324 -29.356 1.00 82.50 93 LYS A CA 1
ATOM 723 C C . LYS A 1 93 ? 1.639 11.163 -29.632 1.00 82.50 93 LYS A C 1
ATOM 725 O O . LYS A 1 93 ? 1.313 11.381 -30.790 1.00 82.50 93 LYS A O 1
ATOM 730 N N . ALA A 1 94 ? 0.975 11.653 -28.584 1.00 77.69 94 ALA A N 1
ATOM 731 C CA . ALA A 1 94 ? -0.244 12.454 -28.707 1.00 77.69 94 ALA A CA 1
ATOM 732 C C . ALA A 1 94 ? -0.014 13.845 -29.325 1.00 77.69 94 ALA A C 1
ATOM 734 O O . ALA A 1 94 ? -0.920 14.374 -29.945 1.00 77.69 94 ALA A O 1
ATOM 735 N N . HIS A 1 95 ? 1.183 14.422 -29.183 1.00 72.00 95 HIS A N 1
ATOM 736 C CA . HIS A 1 95 ? 1.528 15.724 -29.779 1.00 72.00 95 HIS A CA 1
ATOM 737 C C . HIS A 1 95 ? 2.142 15.602 -31.190 1.00 72.00 95 HIS A C 1
ATOM 739 O O . HIS A 1 95 ? 2.593 16.599 -31.748 1.00 72.00 95 HIS A O 1
ATOM 745 N N . ARG A 1 96 ? 2.230 14.385 -31.748 1.00 60.78 96 ARG A N 1
ATOM 746 C CA . ARG A 1 96 ? 2.798 14.102 -33.083 1.00 60.78 96 ARG A CA 1
ATOM 747 C C . ARG A 1 96 ? 1.774 13.514 -34.068 1.00 60.78 96 ARG A C 1
ATOM 749 O O . ARG A 1 96 ? 2.181 12.947 -35.080 1.00 60.78 96 ARG A O 1
ATOM 756 N N . GLY A 1 97 ? 0.483 13.618 -33.762 1.00 52.53 97 GLY A N 1
ATOM 757 C CA . GLY A 1 97 ? -0.630 13.362 -34.683 1.00 52.53 97 GLY A CA 1
ATOM 758 C C . GLY A 1 97 ? -1.475 14.615 -34.809 1.00 52.53 97 GLY A C 1
ATOM 759 O O . GLY A 1 97 ? -2.077 14.783 -35.886 1.00 52.53 97 GLY A O 1
#

pLDDT: mean 73.29, std 24.04, range [32.69, 96.31]

Organism: NCBI:txid100816